Protein AF-A2I831-F1 (afdb_monomer)

Structure (mmCIF, N/CA/C/O backbone):
data_AF-A2I831-F1
#
_entry.id   AF-A2I831-F1
#
loop_
_atom_site.group_PDB
_atom_site.id
_atom_site.type_symbol
_atom_site.label_atom_id
_atom_site.label_alt_id
_atom_site.label_comp_id
_atom_site.label_asym_id
_atom_site.label_entity_id
_atom_site.label_seq_id
_atom_site.pdbx_PDB_ins_code
_atom_site.Cartn_x
_atom_site.Cartn_y
_atom_site.Cartn_z
_atom_site.occupancy
_atom_site.B_iso_or_equiv
_atom_site.auth_seq_id
_atom_site.auth_comp_id
_atom_site.auth_asym_id
_atom_site.auth_atom_id
_atom_site.pdbx_PDB_model_num
ATOM 1 N N . LYS A 1 1 ? 0.627 -16.750 14.358 1.00 55.34 1 LYS A N 1
ATOM 2 C CA . LYS A 1 1 ? 1.152 -15.425 13.941 1.00 55.34 1 LYS A CA 1
ATOM 3 C C . LYS A 1 1 ? 1.433 -15.505 12.449 1.00 55.34 1 LYS A C 1
ATOM 5 O O . LYS A 1 1 ? 2.174 -16.398 12.066 1.00 55.34 1 LYS A O 1
ATOM 10 N N . THR A 1 2 ? 0.824 -14.639 11.643 1.00 78.62 2 THR A N 1
ATOM 11 C CA . THR A 1 2 ? 1.030 -14.600 10.185 1.00 78.62 2 THR A CA 1
ATOM 12 C C . THR A 1 2 ? 1.972 -13.450 9.861 1.00 78.62 2 THR A C 1
ATOM 14 O O . THR A 1 2 ? 1.814 -12.362 10.416 1.00 78.62 2 THR A O 1
ATOM 17 N N . ASN A 1 3 ? 2.972 -13.701 9.020 1.00 86.19 3 ASN A N 1
ATOM 18 C CA . ASN A 1 3 ? 3.895 -12.663 8.571 1.00 86.19 3 ASN A CA 1
ATOM 19 C C . ASN A 1 3 ? 3.195 -11.733 7.566 1.00 86.19 3 ASN A C 1
ATOM 21 O O . ASN A 1 3 ? 2.323 -12.198 6.831 1.00 86.19 3 ASN A O 1
ATOM 25 N N . PRO A 1 4 ? 3.551 -10.438 7.519 1.00 91.19 4 PRO A N 1
ATOM 26 C CA . PRO A 1 4 ? 3.027 -9.539 6.503 1.00 91.19 4 PRO A CA 1
ATOM 27 C C . PRO A 1 4 ? 3.534 -9.923 5.109 1.00 91.19 4 PRO A C 1
ATOM 29 O O . PRO A 1 4 ? 4.665 -10.384 4.938 1.00 91.19 4 PRO A O 1
ATOM 32 N N . GLU A 1 5 ? 2.697 -9.676 4.111 1.00 94.12 5 GLU A N 1
ATOM 33 C CA . GLU A 1 5 ? 3.016 -9.812 2.696 1.00 94.12 5 GLU A CA 1
ATOM 34 C C . GLU A 1 5 ? 3.420 -8.459 2.114 1.00 94.12 5 GLU A C 1
ATOM 36 O O . GLU A 1 5 ? 2.850 -7.420 2.458 1.00 94.12 5 GLU A O 1
ATOM 41 N N . TYR A 1 6 ? 4.387 -8.488 1.198 1.00 94.75 6 TYR A N 1
ATOM 42 C CA . TYR A 1 6 ? 4.891 -7.308 0.505 1.00 94.75 6 TYR A CA 1
ATOM 43 C C . TYR A 1 6 ? 4.722 -7.493 -1.001 1.00 94.75 6 TYR A C 1
ATOM 45 O O . TYR A 1 6 ? 5.412 -8.313 -1.609 1.00 94.75 6 TYR A O 1
ATOM 53 N N . ILE A 1 7 ? 3.828 -6.714 -1.604 1.00 94.81 7 ILE A N 1
ATOM 54 C CA . ILE A 1 7 ? 3.608 -6.693 -3.051 1.00 94.81 7 ILE A CA 1
ATOM 55 C C . ILE A 1 7 ? 4.335 -5.491 -3.633 1.00 94.81 7 ILE A C 1
ATOM 57 O O . ILE A 1 7 ? 4.220 -4.383 -3.113 1.00 94.81 7 ILE A O 1
ATOM 61 N N . TYR A 1 8 ? 5.073 -5.698 -4.719 1.00 93.81 8 TYR A N 1
ATOM 62 C CA . TYR A 1 8 ? 5.854 -4.651 -5.369 1.00 93.81 8 TYR A CA 1
ATOM 63 C C . TYR A 1 8 ? 5.339 -4.399 -6.778 1.00 93.81 8 TYR A C 1
ATOM 65 O O . TYR A 1 8 ? 5.094 -5.347 -7.519 1.00 93.81 8 TYR A O 1
ATOM 73 N N . ALA A 1 9 ? 5.268 -3.128 -7.164 1.00 91.94 9 ALA A N 1
ATOM 74 C CA . ALA A 1 9 ? 5.002 -2.715 -8.536 1.00 91.94 9 ALA A CA 1
ATOM 75 C C . ALA A 1 9 ? 5.994 -1.618 -8.948 1.00 91.94 9 ALA A C 1
ATOM 77 O O . ALA A 1 9 ? 6.168 -0.646 -8.203 1.00 91.94 9 ALA A O 1
ATOM 78 N N . PRO A 1 10 ? 6.669 -1.743 -10.102 1.00 90.75 10 PRO A N 1
ATOM 79 C CA . PRO A 1 10 ? 7.457 -0.655 -10.667 1.00 90.75 10 PRO A CA 1
ATOM 80 C C . PRO A 1 10 ? 6.575 0.568 -10.934 1.00 90.75 10 PRO A C 1
ATOM 82 O O . PRO A 1 10 ? 5.482 0.435 -11.478 1.00 90.75 10 PRO A O 1
ATOM 85 N N . LEU A 1 11 ? 7.051 1.773 -10.611 1.00 87.62 11 LEU A N 1
ATOM 86 C CA . LEU A 1 11 ? 6.259 2.997 -10.821 1.00 87.62 11 LEU A CA 1
ATOM 87 C C . LEU A 1 11 ? 5.922 3.231 -12.297 1.00 87.62 11 LEU A C 1
ATOM 89 O O . LEU A 1 11 ? 4.857 3.752 -12.597 1.00 87.62 11 LEU A O 1
ATOM 93 N N . LYS A 1 12 ? 6.779 2.764 -13.210 1.00 84.44 12 LYS A N 1
ATOM 94 C CA . LYS A 1 12 ? 6.544 2.778 -14.662 1.00 84.44 12 LYS A CA 1
ATOM 95 C C . LYS A 1 12 ? 5.321 1.962 -15.116 1.00 84.44 12 LYS A C 1
ATOM 97 O O . LYS A 1 12 ? 4.822 2.195 -16.209 1.00 84.44 12 LYS A O 1
ATOM 102 N N . GLU A 1 13 ? 4.864 0.998 -14.315 1.00 83.88 13 GLU A N 1
ATOM 103 C CA . GLU A 1 13 ? 3.689 0.160 -14.610 1.00 83.88 13 GLU A CA 1
ATOM 104 C C . GLU A 1 13 ? 2.402 0.724 -13.991 1.00 83.88 13 GLU A C 1
ATOM 106 O O . GLU A 1 13 ? 1.306 0.248 -14.287 1.00 83.88 13 GLU A O 1
ATOM 111 N N . ILE A 1 14 ? 2.524 1.745 -13.139 1.00 83.12 14 ILE A N 1
ATOM 112 C CA . ILE A 1 14 ? 1.397 2.415 -12.498 1.00 83.12 14 ILE A CA 1
ATOM 113 C C . ILE A 1 14 ? 1.068 3.669 -13.316 1.00 83.12 14 ILE A C 1
ATOM 115 O O . ILE A 1 14 ? 1.961 4.476 -13.582 1.00 83.12 14 ILE A O 1
ATOM 119 N N . PRO A 1 15 ? -0.200 3.885 -13.707 1.00 79.75 15 PRO A N 1
ATOM 120 C CA . PRO A 1 15 ? -0.587 5.102 -14.406 1.00 79.75 15 PRO A CA 1
ATOM 121 C C . PRO A 1 15 ? -0.182 6.356 -13.609 1.00 79.75 15 PRO A C 1
ATOM 123 O O . PRO A 1 15 ? -0.429 6.409 -12.406 1.00 79.75 15 PRO A O 1
ATOM 126 N N . PRO A 1 16 ? 0.366 7.412 -14.236 1.00 74.69 16 PRO A N 1
ATOM 127 C CA . PRO A 1 16 ? 0.795 8.614 -13.512 1.00 74.69 16 PRO A CA 1
ATOM 128 C C . PRO A 1 16 ? -0.307 9.282 -12.674 1.00 74.69 16 PRO A C 1
ATOM 130 O O . PRO A 1 16 ? -0.016 9.893 -11.650 1.00 74.69 16 PRO A O 1
ATOM 133 N N . ALA A 1 17 ? -1.574 9.147 -13.085 1.00 76.44 17 ALA A N 1
ATOM 134 C CA . ALA A 1 17 ? -2.737 9.639 -12.342 1.00 76.44 17 ALA A CA 1
ATOM 135 C C . ALA A 1 17 ? -2.988 8.887 -11.021 1.00 76.44 17 ALA A C 1
ATOM 137 O O . ALA A 1 17 ? -3.585 9.441 -10.102 1.00 76.44 17 ALA A O 1
ATOM 138 N N . ASP A 1 18 ? -2.516 7.644 -10.937 1.00 76.25 18 ASP A N 1
ATOM 139 C CA . ASP A 1 18 ? -2.665 6.740 -9.798 1.00 76.25 18 ASP A CA 1
ATOM 140 C C . ASP A 1 18 ? -1.487 6.861 -8.805 1.00 76.25 18 ASP A C 1
ATOM 142 O O . ASP A 1 18 ? -1.519 6.292 -7.711 1.00 76.25 18 ASP A O 1
ATOM 146 N N . ILE A 1 19 ? -0.448 7.630 -9.158 1.00 73.94 19 ILE A N 1
ATOM 147 C CA . ILE A 1 19 ? 0.702 7.920 -8.295 1.00 73.94 19 ILE A CA 1
ATOM 148 C C . ILE A 1 19 ? 0.394 9.166 -7.440 1.00 73.94 19 ILE A C 1
ATOM 150 O O . ILE A 1 19 ? 0.007 10.207 -7.978 1.00 73.94 19 ILE A O 1
ATOM 154 N N . PRO A 1 20 ? 0.605 9.133 -6.107 1.00 69.81 20 PRO A N 1
ATOM 155 C CA . PRO A 1 20 ? 0.343 10.282 -5.241 1.00 69.81 20 PRO A CA 1
ATOM 156 C C . PRO A 1 20 ? 1.076 11.557 -5.697 1.00 69.81 20 PRO A C 1
ATOM 158 O O . PRO A 1 20 ? 2.304 11.576 -5.813 1.00 69.81 20 PRO A O 1
ATOM 161 N N . LYS A 1 21 ? 0.325 12.656 -5.881 1.00 61.22 21 LYS A N 1
ATOM 162 C CA . LYS A 1 21 ? 0.776 13.937 -6.482 1.00 61.22 21 LYS A CA 1
ATOM 163 C C . LYS A 1 21 ? 2.021 14.568 -5.837 1.00 61.22 21 LYS A C 1
ATOM 165 O O . LYS A 1 21 ? 2.730 15.322 -6.497 1.00 61.22 21 LYS A O 1
ATOM 170 N N . ASN A 1 22 ? 2.323 14.237 -4.580 1.00 54.56 22 ASN A N 1
ATOM 171 C CA . ASN A 1 22 ? 3.509 14.720 -3.858 1.00 54.56 22 ASN A CA 1
ATOM 172 C C . ASN A 1 22 ? 4.820 13.995 -4.224 1.00 54.56 22 ASN A C 1
ATOM 174 O O . ASN A 1 22 ? 5.854 14.272 -3.622 1.00 54.56 22 ASN A O 1
ATOM 178 N N . LYS A 1 23 ? 4.809 13.066 -5.191 1.00 57.38 23 LYS A N 1
ATOM 179 C CA . LYS A 1 23 ? 5.982 12.261 -5.579 1.00 57.38 23 LYS A CA 1
ATOM 180 C C . LYS A 1 23 ? 6.422 12.459 -7.034 1.00 57.38 23 LYS A C 1
ATOM 182 O O . LYS A 1 23 ? 6.973 11.539 -7.628 1.00 57.38 23 LYS A O 1
ATOM 187 N N . LYS A 1 24 ? 6.259 13.674 -7.580 1.00 51.44 24 LYS A N 1
ATOM 188 C CA . LYS A 1 24 ? 6.712 14.091 -8.932 1.00 51.44 24 LYS A CA 1
ATOM 189 C C . LYS A 1 24 ? 8.197 13.808 -9.259 1.00 51.44 24 LYS A C 1
ATOM 191 O O . LYS A 1 24 ? 8.604 14.017 -10.392 1.00 51.44 24 LYS A O 1
ATOM 196 N N . LEU A 1 25 ? 8.996 13.350 -8.295 1.00 51.62 25 LEU A N 1
ATOM 197 C CA . LEU A 1 25 ? 10.430 13.082 -8.432 1.00 51.62 25 LEU A CA 1
ATOM 198 C C . LEU A 1 25 ? 10.789 11.604 -8.669 1.00 51.62 25 LEU A C 1
ATOM 200 O O . LEU A 1 25 ? 11.964 11.304 -8.841 1.00 51.62 25 LEU A O 1
ATOM 204 N N . LEU A 1 26 ? 9.826 10.676 -8.669 1.00 57.94 26 LEU A N 1
ATOM 205 C CA . LEU A 1 26 ? 10.099 9.240 -8.816 1.00 57.94 26 LEU A CA 1
ATOM 206 C C . LEU A 1 26 ? 9.443 8.699 -10.095 1.00 57.94 26 LEU A C 1
ATOM 208 O O . LEU A 1 26 ? 8.453 7.978 -10.037 1.00 57.94 26 LEU A O 1
ATOM 212 N N . THR A 1 27 ? 9.966 9.087 -11.261 1.00 64.62 27 THR A N 1
ATOM 213 C CA . THR A 1 27 ? 9.644 8.427 -12.545 1.00 64.62 27 THR A CA 1
ATOM 214 C C . THR A 1 27 ? 10.268 7.035 -12.642 1.00 64.62 27 THR A C 1
ATOM 216 O O . THR A 1 27 ? 9.786 6.196 -13.399 1.00 64.62 27 THR A O 1
ATOM 219 N N . ASP A 1 28 ? 11.301 6.784 -11.838 1.00 77.69 28 ASP A N 1
ATOM 220 C CA . ASP A 1 28 ? 11.930 5.486 -11.646 1.00 77.69 28 ASP A CA 1
ATOM 221 C C . ASP A 1 28 ? 11.851 5.097 -10.161 1.00 77.69 28 ASP A C 1
ATOM 223 O O . ASP A 1 28 ? 12.089 5.917 -9.266 1.00 77.69 28 ASP A O 1
ATOM 227 N N . GLY A 1 29 ? 11.427 3.867 -9.881 1.00 88.31 29 GLY A N 1
ATOM 228 C CA . GLY A 1 29 ? 11.218 3.389 -8.517 1.00 88.31 29 GLY A CA 1
ATOM 229 C C . GLY A 1 29 ? 10.160 2.300 -8.381 1.00 88.31 29 GLY A C 1
ATOM 230 O O . GLY A 1 29 ? 9.684 1.720 -9.358 1.00 88.31 29 GLY A O 1
ATOM 231 N N . TYR A 1 30 ? 9.774 2.041 -7.132 1.00 92.50 30 TYR A N 1
ATOM 232 C CA . TYR A 1 30 ? 8.825 1.001 -6.750 1.00 92.50 30 TYR A CA 1
ATOM 233 C C . TYR A 1 30 ? 7.760 1.536 -5.793 1.00 92.50 30 TYR A C 1
ATOM 235 O O . TYR A 1 30 ? 8.048 2.316 -4.879 1.00 92.50 30 TYR A O 1
ATOM 243 N N . ALA A 1 31 ? 6.534 1.061 -5.982 1.00 93.00 31 ALA A N 1
ATOM 244 C CA . ALA A 1 31 ? 5.507 1.028 -4.958 1.00 93.00 31 ALA A CA 1
ATOM 245 C C . ALA A 1 31 ? 5.581 -0.319 -4.225 1.00 93.00 31 ALA A C 1
ATOM 247 O O . ALA A 1 31 ? 5.803 -1.358 -4.850 1.00 93.00 31 ALA A O 1
ATOM 248 N N . CYS A 1 32 ? 5.391 -0.298 -2.909 1.00 95.31 32 CYS A N 1
ATOM 249 C CA . CYS A 1 32 ? 5.289 -1.482 -2.070 1.00 95.31 32 CYS A CA 1
ATOM 250 C C . CYS A 1 32 ? 4.005 -1.410 -1.253 1.00 95.31 32 CYS A C 1
ATOM 252 O O . CYS A 1 32 ? 3.844 -0.512 -0.429 1.00 95.31 32 CYS A O 1
ATOM 254 N N . GLU A 1 33 ? 3.103 -2.348 -1.499 1.00 95.00 33 GLU A N 1
ATOM 255 C CA . GLU A 1 33 ? 1.877 -2.550 -0.740 1.00 95.00 33 GLU A CA 1
ATOM 256 C C . GLU A 1 33 ? 2.125 -3.599 0.348 1.00 95.00 33 GLU A C 1
ATOM 258 O O . GLU A 1 33 ? 2.632 -4.685 0.065 1.00 95.00 33 GLU A O 1
ATOM 263 N N . VAL A 1 34 ? 1.771 -3.265 1.590 1.00 95.25 34 VAL A N 1
ATOM 264 C CA . VAL A 1 34 ? 1.876 -4.163 2.746 1.00 95.25 34 VAL A CA 1
ATOM 265 C C . VAL A 1 34 ? 0.496 -4.687 3.090 1.00 95.25 34 VAL A C 1
ATOM 267 O O . VAL A 1 34 ? -0.449 -3.907 3.245 1.00 95.25 34 VAL A O 1
ATOM 270 N N . ARG A 1 35 ? 0.386 -6.006 3.243 1.00 94.00 35 ARG A N 1
ATOM 271 C CA . ARG A 1 35 ? -0.865 -6.675 3.611 1.00 94.00 35 ARG A CA 1
ATOM 272 C C . ARG A 1 35 ? -0.643 -7.661 4.747 1.00 94.00 35 ARG A C 1
ATOM 274 O O . ARG A 1 35 ? 0.454 -8.183 4.923 1.00 94.00 35 ARG A O 1
ATOM 281 N N . CYS A 1 36 ? -1.684 -7.924 5.523 1.00 92.12 36 CYS A N 1
ATOM 282 C CA . CYS A 1 36 ? -1.691 -8.982 6.528 1.00 92.12 36 CYS A CA 1
ATOM 283 C C . CYS A 1 36 ? -3.000 -9.756 6.400 1.00 92.12 36 CYS A C 1
ATOM 285 O O . CYS A 1 36 ? -4.062 -9.148 6.490 1.00 92.12 36 CYS A O 1
ATOM 287 N N . GLN A 1 37 ? -2.930 -11.071 6.164 1.00 89.19 37 GLN A N 1
ATOM 288 C CA . GLN A 1 37 ? -4.116 -11.910 5.910 1.00 89.19 37 GLN A CA 1
ATOM 289 C C . GLN A 1 37 ? -5.025 -11.312 4.819 1.00 89.19 37 GLN A C 1
ATOM 291 O O . GLN A 1 37 ? -6.222 -11.142 5.015 1.00 89.19 37 GLN A O 1
ATOM 296 N N . ASN A 1 38 ? -4.432 -10.897 3.697 1.00 88.38 38 ASN A N 1
ATOM 297 C CA . ASN A 1 38 ? -5.103 -10.215 2.580 1.00 88.38 38 ASN A CA 1
ATOM 298 C C . ASN A 1 38 ? -5.713 -8.837 2.872 1.00 88.38 38 ASN A C 1
ATOM 300 O O . ASN A 1 38 ? -6.094 -8.141 1.930 1.00 88.38 38 ASN A O 1
ATOM 304 N N . ILE A 1 39 ? -5.655 -8.358 4.113 1.00 92.00 39 ILE A N 1
ATOM 305 C CA . ILE A 1 39 ? -6.074 -7.009 4.485 1.00 92.00 39 ILE A CA 1
ATOM 306 C C . ILE A 1 39 ? -4.957 -6.024 4.135 1.00 92.00 39 ILE A C 1
ATOM 308 O O . ILE A 1 39 ? -3.826 -6.141 4.612 1.00 92.00 39 ILE A O 1
ATOM 312 N N . TYR A 1 40 ? -5.271 -5.043 3.297 1.00 94.06 40 TYR A N 1
ATOM 313 C CA . TYR A 1 40 ? -4.386 -3.938 2.959 1.00 94.06 40 TYR A CA 1
ATOM 314 C C . TYR A 1 40 ? -4.121 -3.034 4.169 1.00 94.06 40 TYR A C 1
ATOM 316 O O . TYR A 1 40 ? -5.049 -2.611 4.857 1.00 94.06 40 TYR A O 1
ATOM 324 N N . LEU A 1 41 ? -2.850 -2.690 4.394 1.00 93.94 41 LEU A N 1
ATOM 325 C CA . LEU A 1 41 ? -2.429 -1.753 5.436 1.00 93.94 41 LEU A CA 1
ATOM 326 C C . LEU A 1 41 ? -2.031 -0.406 4.829 1.00 93.94 41 LEU A C 1
ATOM 328 O O . LEU A 1 41 ? -2.656 0.616 5.105 1.00 93.94 41 LEU A O 1
ATOM 332 N N . THR A 1 42 ? -0.970 -0.391 4.022 1.00 94.69 42 THR A N 1
ATOM 333 C CA . THR A 1 42 ? -0.364 0.838 3.492 1.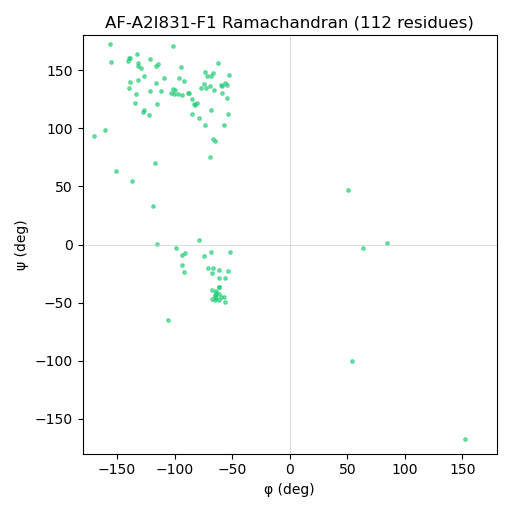00 94.69 42 THR A CA 1
ATOM 334 C C . THR A 1 42 ? 0.384 0.581 2.184 1.00 94.69 42 THR A C 1
ATOM 336 O O . THR A 1 42 ? 0.863 -0.526 1.934 1.00 94.69 42 THR A O 1
ATOM 339 N N . THR A 1 43 ? 0.562 1.640 1.386 1.00 94.00 43 THR A N 1
ATOM 340 C CA . THR A 1 43 ? 1.476 1.651 0.235 1.00 94.00 43 THR A CA 1
ATOM 341 C C . THR A 1 43 ? 2.609 2.650 0.455 1.00 94.00 43 THR A C 1
ATOM 343 O O . THR A 1 43 ? 2.389 3.855 0.606 1.00 94.00 43 THR A O 1
ATOM 346 N N . GLY A 1 44 ? 3.845 2.161 0.441 1.00 93.56 44 GLY A N 1
ATOM 347 C CA . GLY A 1 44 ? 5.062 2.966 0.392 1.00 93.56 44 GLY A CA 1
ATOM 348 C C . GLY A 1 44 ? 5.545 3.141 -1.044 1.00 93.56 44 GLY A C 1
ATOM 349 O O . GLY A 1 44 ? 5.304 2.298 -1.894 1.00 93.56 44 GLY A O 1
ATOM 350 N N . TYR A 1 45 ? 6.247 4.240 -1.328 1.00 91.50 45 TYR A N 1
ATOM 351 C CA . TYR A 1 45 ? 6.869 4.446 -2.642 1.00 91.50 45 TYR A CA 1
ATOM 352 C C . TYR A 1 45 ? 8.251 5.058 -2.449 1.00 91.50 45 TYR A C 1
ATOM 354 O O . TYR A 1 45 ? 8.353 6.016 -1.671 1.00 91.50 45 TYR A O 1
ATOM 362 N N . ALA A 1 46 ? 9.255 4.540 -3.157 1.00 91.69 46 ALA A N 1
ATOM 363 C CA . ALA A 1 46 ? 10.633 5.033 -3.157 1.00 91.69 46 ALA A CA 1
ATOM 364 C C . ALA A 1 46 ? 11.369 4.642 -4.454 1.00 91.69 46 ALA A C 1
ATOM 366 O O . ALA A 1 46 ? 10.867 3.830 -5.225 1.00 91.69 46 ALA A O 1
ATOM 367 N N . GLY A 1 47 ? 12.586 5.156 -4.660 1.00 90.44 47 GLY A N 1
ATOM 368 C CA . GLY A 1 47 ? 13.429 4.816 -5.819 1.00 90.44 47 GLY A CA 1
ATOM 369 C C . GLY A 1 47 ? 13.973 3.376 -5.836 1.00 90.44 47 GLY A C 1
ATOM 370 O O . GLY A 1 47 ? 14.569 2.955 -6.817 1.00 90.44 47 GLY A O 1
ATOM 371 N N . SER A 1 48 ? 13.773 2.592 -4.772 1.00 91.38 48 SER A N 1
ATOM 372 C CA . SER A 1 48 ? 14.230 1.198 -4.682 1.00 91.38 48 SER A CA 1
ATOM 373 C C . SER A 1 48 ? 13.193 0.308 -3.994 1.00 91.38 48 SER A C 1
ATOM 375 O O . SER A 1 48 ? 12.367 0.793 -3.216 1.00 91.38 48 SER A O 1
ATOM 377 N N . LYS A 1 49 ? 13.253 -1.013 -4.237 1.00 93.50 49 LYS A N 1
ATOM 378 C CA . LYS A 1 49 ? 12.374 -1.996 -3.572 1.00 93.50 49 LYS A CA 1
ATOM 379 C C . LYS A 1 49 ? 12.487 -1.905 -2.049 1.00 93.50 49 LYS A C 1
ATOM 381 O O . LYS A 1 49 ? 11.471 -1.743 -1.377 1.00 93.50 49 LYS A O 1
ATOM 386 N N . ASN A 1 50 ? 13.712 -1.906 -1.520 1.00 94.88 50 ASN A N 1
ATOM 387 C CA . ASN A 1 50 ? 13.954 -1.806 -0.078 1.00 94.88 50 ASN A CA 1
ATOM 388 C C . ASN A 1 50 ? 13.414 -0.491 0.491 1.00 94.88 50 ASN A C 1
ATOM 390 O O . ASN A 1 50 ? 12.627 -0.522 1.430 1.00 94.88 50 ASN A O 1
ATOM 394 N N . GLY A 1 51 ? 13.714 0.646 -0.145 1.00 94.12 51 GLY A N 1
ATOM 395 C CA . GLY A 1 51 ? 13.204 1.937 0.319 1.00 94.12 51 GLY A CA 1
ATOM 396 C C . GLY A 1 51 ? 11.674 2.009 0.295 1.00 94.12 51 GLY A C 1
ATOM 397 O O . GLY A 1 51 ? 11.063 2.579 1.197 1.00 94.12 51 GLY A O 1
ATOM 398 N N . SER A 1 52 ? 11.031 1.402 -0.710 1.00 94.31 52 SER A N 1
ATOM 399 C CA . SER A 1 52 ? 9.568 1.372 -0.799 1.00 94.31 52 SER A CA 1
ATOM 400 C C . SER A 1 52 ? 8.954 0.528 0.321 1.00 94.31 52 SER A C 1
ATOM 402 O O . SER A 1 52 ? 7.970 0.958 0.926 1.00 94.31 52 SER A O 1
ATOM 404 N N . ARG A 1 53 ? 9.582 -0.608 0.661 1.00 95.88 53 ARG A N 1
ATOM 405 C CA . ARG A 1 53 ? 9.190 -1.486 1.770 1.00 95.88 53 ARG A CA 1
ATOM 406 C C . ARG A 1 53 ? 9.347 -0.803 3.121 1.00 95.88 53 ARG A C 1
ATOM 408 O O . ARG A 1 53 ? 8.427 -0.854 3.936 1.00 95.88 53 ARG A O 1
ATOM 415 N N . ASP A 1 54 ? 10.488 -0.163 3.353 1.00 95.75 54 ASP A N 1
ATOM 416 C CA . ASP A 1 54 ? 10.779 0.514 4.616 1.00 95.75 54 ASP A CA 1
ATOM 417 C C . ASP A 1 54 ? 9.761 1.638 4.841 1.00 95.75 54 ASP A C 1
ATOM 419 O O . ASP A 1 54 ? 9.160 1.739 5.910 1.00 95.75 54 ASP A O 1
ATOM 423 N N . ARG A 1 55 ? 9.447 2.398 3.781 1.00 94.69 55 ARG A N 1
ATOM 424 C CA . ARG A 1 55 ? 8.422 3.445 3.824 1.00 94.69 55 ARG A CA 1
ATOM 425 C C . ARG A 1 55 ? 7.023 2.891 4.079 1.00 94.69 55 ARG A C 1
ATOM 427 O O . ARG A 1 55 ? 6.266 3.486 4.841 1.00 94.69 55 ARG A O 1
ATOM 434 N N . ALA A 1 56 ? 6.662 1.778 3.443 1.00 95.38 56 ALA A N 1
ATOM 435 C CA . ALA A 1 56 ? 5.361 1.150 3.644 1.00 95.38 56 ALA A CA 1
ATOM 436 C C . ALA A 1 56 ? 5.214 0.633 5.084 1.00 95.38 56 ALA A C 1
ATOM 438 O O . ALA A 1 56 ? 4.205 0.892 5.741 1.00 95.38 56 ALA A O 1
ATOM 439 N N . THR A 1 57 ? 6.263 -0.008 5.603 1.00 95.56 57 THR A N 1
ATOM 440 C CA . THR A 1 57 ? 6.320 -0.546 6.967 1.00 95.56 57 THR A CA 1
ATOM 441 C C . THR A 1 57 ? 6.259 0.568 8.009 1.00 95.56 57 THR A C 1
ATOM 443 O O . THR A 1 57 ? 5.484 0.474 8.955 1.00 95.56 57 THR A O 1
ATOM 446 N N . GLU A 1 58 ? 7.002 1.661 7.821 1.00 96.19 58 GLU A N 1
ATOM 447 C CA . GLU A 1 58 ? 6.942 2.835 8.699 1.00 96.19 58 GLU A CA 1
ATOM 448 C C . GLU A 1 58 ? 5.516 3.405 8.780 1.00 96.19 58 GLU A C 1
ATOM 450 O O . GLU A 1 58 ? 5.014 3.689 9.870 1.00 96.19 58 GLU A O 1
ATOM 455 N N . LEU A 1 59 ? 4.838 3.543 7.634 1.00 94.44 59 LEU A N 1
ATOM 456 C CA . LEU A 1 59 ? 3.445 3.989 7.586 1.00 94.44 59 LEU A CA 1
ATOM 457 C C . LEU A 1 59 ? 2.507 2.990 8.277 1.00 94.44 59 LEU A C 1
ATOM 459 O O . LEU A 1 59 ? 1.603 3.417 8.993 1.00 94.44 59 LEU A O 1
ATOM 463 N N . ALA A 1 60 ? 2.728 1.685 8.096 1.00 94.88 60 ALA A N 1
ATOM 464 C CA . ALA A 1 60 ? 1.923 0.643 8.727 1.00 94.88 60 ALA A CA 1
ATOM 465 C C . ALA A 1 60 ? 2.062 0.687 10.254 1.00 94.88 60 ALA A C 1
ATOM 467 O O . ALA A 1 60 ? 1.057 0.703 10.955 1.00 94.88 60 ALA A O 1
ATOM 468 N N . VAL A 1 61 ? 3.283 0.802 10.785 1.00 94.75 61 VAL A N 1
ATOM 469 C CA . VAL A 1 61 ? 3.517 0.934 12.233 1.00 94.75 61 VAL A CA 1
ATOM 470 C C . VAL A 1 61 ? 2.812 2.174 12.788 1.00 94.75 61 VAL A C 1
ATOM 472 O O . VAL A 1 61 ? 2.111 2.077 13.793 1.00 94.75 61 VAL A O 1
ATOM 475 N N . LYS A 1 62 ? 2.917 3.323 12.107 1.00 94.50 62 LYS A N 1
ATOM 476 C CA . LYS A 1 62 ? 2.209 4.553 12.506 1.00 94.50 62 LYS A CA 1
ATOM 477 C C . LYS A 1 62 ? 0.688 4.397 12.483 1.00 94.50 62 LYS A C 1
ATOM 479 O O . LYS A 1 62 ? 0.015 4.983 13.325 1.00 94.50 62 LYS A O 1
ATOM 484 N N . LEU A 1 63 ? 0.141 3.649 11.524 1.00 92.38 63 LEU A N 1
ATOM 485 C CA . LEU A 1 63 ? -1.292 3.355 11.444 1.00 92.38 63 LEU A CA 1
ATOM 486 C C . LEU A 1 63 ? -1.734 2.460 12.609 1.00 92.38 63 LEU A C 1
ATOM 488 O O . LEU A 1 63 ? -2.709 2.781 13.282 1.00 92.38 63 LEU A O 1
ATOM 492 N N . LEU A 1 64 ? -0.984 1.390 12.885 1.00 92.00 64 LEU A N 1
ATOM 493 C CA . LEU A 1 64 ? -1.270 0.418 13.947 1.00 92.00 64 LEU A CA 1
ATOM 494 C C . LEU A 1 64 ? -1.157 1.005 15.365 1.00 92.00 64 LEU A C 1
ATOM 496 O O . LEU A 1 64 ? -1.732 0.459 16.300 1.00 92.00 64 LEU A O 1
ATOM 500 N N . GLN A 1 65 ? -0.445 2.121 15.539 1.00 94.38 65 GLN A N 1
ATOM 501 C CA . GLN A 1 65 ? -0.396 2.866 16.803 1.00 94.38 65 GLN A CA 1
ATOM 502 C C . GLN A 1 65 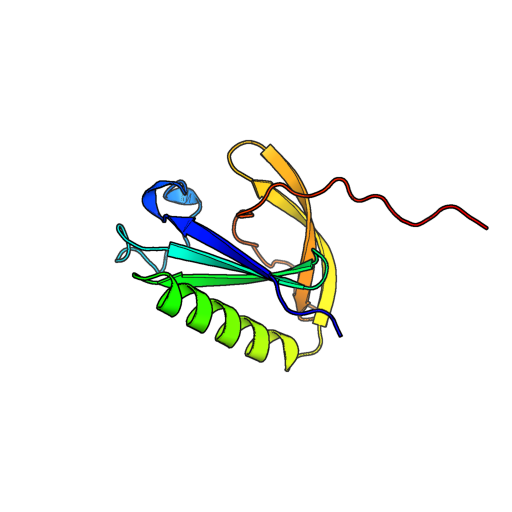? -1.679 3.664 17.094 1.00 94.38 65 GLN A C 1
ATOM 504 O O . GLN A 1 65 ? -1.835 4.199 18.192 1.00 94.38 65 GLN A O 1
ATOM 509 N N . LYS A 1 66 ? -2.597 3.777 16.128 1.00 92.75 66 LYS A N 1
ATOM 510 C CA . LYS A 1 66 ? -3.866 4.497 16.279 1.00 92.75 66 LYS A CA 1
ATOM 511 C C . LYS A 1 66 ? -5.027 3.535 16.524 1.00 92.75 66 LYS A C 1
ATOM 513 O O . LYS A 1 66 ? -4.913 2.324 16.371 1.00 92.75 66 LYS A O 1
ATOM 518 N N . ARG A 1 67 ? -6.194 4.090 16.861 1.00 93.31 67 ARG A N 1
ATOM 519 C CA . ARG A 1 67 ? -7.463 3.350 16.817 1.00 93.31 67 ARG A CA 1
ATOM 520 C C . ARG A 1 67 ? -7.814 3.063 15.357 1.00 93.31 67 ARG A C 1
ATOM 522 O O . ARG A 1 67 ? -8.038 4.001 14.593 1.00 93.31 67 ARG A O 1
ATOM 529 N N . ILE A 1 68 ? -7.845 1.787 14.992 1.00 94.25 68 ILE A N 1
ATOM 530 C CA . ILE A 1 68 ? -8.074 1.318 13.623 1.00 94.25 68 ILE A CA 1
ATOM 531 C C . ILE A 1 68 ? -9.296 0.411 13.533 1.00 94.25 68 ILE A C 1
ATOM 533 O O . ILE A 1 68 ? -9.716 -0.187 14.520 1.00 94.25 68 ILE A O 1
ATOM 537 N N . GLU A 1 69 ? -9.825 0.292 12.328 1.00 93.62 69 GLU A N 1
ATOM 538 C CA . GLU A 1 69 ? -10.873 -0.646 11.946 1.00 93.62 69 GLU A CA 1
ATOM 539 C C . GLU A 1 69 ? -10.567 -1.233 10.566 1.00 93.62 69 GLU A C 1
ATOM 541 O O . GLU A 1 69 ? -9.782 -0.668 9.797 1.00 93.62 69 GLU A O 1
ATOM 546 N N . VAL A 1 70 ? -11.189 -2.372 10.265 1.00 92.38 70 VAL A N 1
ATOM 547 C CA . VAL A 1 70 ? -11.147 -2.995 8.941 1.00 92.38 70 VAL A CA 1
ATOM 548 C C . VAL A 1 70 ? -12.448 -2.669 8.225 1.00 92.38 70 VAL A C 1
ATOM 550 O O . VAL A 1 70 ? -13.525 -2.865 8.786 1.00 92.38 70 VAL A O 1
ATOM 553 N N . ARG A 1 71 ? -12.354 -2.178 6.990 1.00 91.56 71 ARG A N 1
ATOM 554 C CA . ARG A 1 71 ? -13.512 -1.863 6.149 1.00 91.56 71 ARG A CA 1
ATOM 555 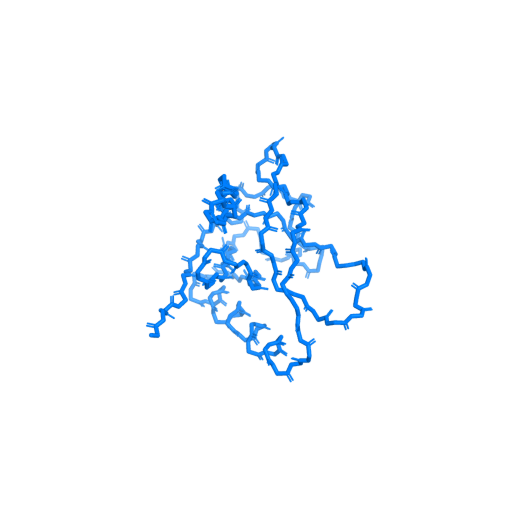C C . ARG A 1 71 ? -13.368 -2.505 4.779 1.00 91.56 71 ARG A C 1
ATOM 557 O O . ARG A 1 71 ? -12.255 -2.678 4.286 1.00 91.56 71 ARG A O 1
ATOM 564 N N . VAL A 1 72 ? -14.503 -2.802 4.158 1.00 90.75 72 VAL A N 1
ATOM 565 C CA . VAL A 1 72 ? -14.569 -3.110 2.729 1.00 90.75 72 VAL A CA 1
ATOM 566 C C . VAL A 1 72 ? -14.679 -1.789 1.977 1.00 90.75 72 VAL A C 1
ATOM 568 O O . VAL A 1 72 ? -15.559 -0.976 2.261 1.00 90.75 72 VAL A O 1
ATOM 571 N N . VAL A 1 73 ? -13.771 -1.552 1.036 1.00 89.06 73 VAL A N 1
ATOM 572 C CA . VAL A 1 73 ? -13.778 -0.361 0.178 1.00 89.06 73 VAL A CA 1
ATOM 573 C C . VAL A 1 73 ? -13.600 -0.764 -1.277 1.00 89.06 73 VAL A C 1
ATOM 575 O O . VAL A 1 73 ? -13.027 -1.807 -1.578 1.00 89.06 73 VAL A O 1
ATOM 578 N N . ARG A 1 74 ? -14.048 0.077 -2.211 1.00 89.19 74 ARG A N 1
ATOM 579 C CA . ARG A 1 74 ? -13.790 -0.148 -3.638 1.00 89.19 74 ARG A CA 1
ATOM 580 C C . ARG A 1 74 ? -12.427 0.431 -4.002 1.00 89.19 74 ARG A C 1
ATOM 582 O O . ARG A 1 74 ? -12.259 1.650 -3.990 1.00 89.19 74 ARG A O 1
ATOM 589 N N . ARG A 1 75 ? -11.460 -0.425 -4.342 1.00 89.25 75 ARG A N 1
ATOM 590 C CA . ARG A 1 75 ? -10.135 -0.014 -4.836 1.00 89.25 75 ARG A CA 1
ATOM 591 C C . ARG A 1 75 ? -9.993 -0.336 -6.314 1.00 89.25 75 ARG A C 1
ATOM 593 O O . ARG A 1 75 ? -10.488 -1.345 -6.812 1.00 89.25 75 ARG A O 1
ATOM 600 N N . LYS A 1 76 ? -9.303 0.554 -7.021 1.00 87.81 76 LYS A N 1
ATOM 601 C CA . LYS A 1 76 ? -8.940 0.369 -8.424 1.00 87.81 76 LYS A CA 1
ATOM 602 C C . LYS A 1 76 ? -7.757 -0.592 -8.517 1.00 87.81 76 LYS A C 1
ATOM 604 O O . LYS A 1 76 ? -6.778 -0.407 -7.804 1.00 87.81 76 LYS A O 1
ATOM 609 N N . PHE A 1 77 ? -7.810 -1.555 -9.424 1.00 86.62 77 PHE A N 1
ATOM 610 C CA . PHE A 1 77 ? -6.678 -2.374 -9.847 1.00 86.62 77 PHE A CA 1
ATOM 611 C C . PHE A 1 77 ? -6.604 -2.313 -11.372 1.00 86.62 77 PHE A C 1
ATOM 613 O O . PHE A 1 77 ? -7.510 -2.773 -12.065 1.00 86.62 77 PHE A O 1
ATOM 620 N N . LYS A 1 78 ? -5.541 -1.712 -11.918 1.00 82.44 78 LYS A N 1
ATOM 621 C CA . LYS A 1 78 ? -5.403 -1.449 -13.362 1.00 82.44 78 LYS A CA 1
ATOM 622 C C . LYS A 1 78 ? -6.606 -0.671 -13.929 1.00 82.44 78 LYS A C 1
ATOM 624 O O . LYS A 1 78 ? -6.682 0.539 -13.748 1.00 82.44 78 LYS A O 1
ATOM 629 N N . HIS A 1 79 ? -7.546 -1.348 -14.589 1.00 82.19 79 HIS A N 1
ATOM 630 C CA . HIS A 1 79 ? -8.734 -0.749 -15.214 1.00 82.19 79 HIS A CA 1
ATOM 631 C C . HIS A 1 79 ? -10.052 -1.190 -14.572 1.00 82.19 79 HIS A C 1
ATOM 633 O O . HIS A 1 79 ? -11.117 -0.766 -15.013 1.00 82.19 79 HIS A O 1
ATOM 639 N N . THR A 1 80 ? -9.996 -2.031 -13.541 1.00 84.44 80 THR A N 1
ATOM 640 C CA . THR A 1 80 ? -11.177 -2.559 -12.862 1.00 84.44 80 THR A CA 1
ATOM 641 C C . THR A 1 80 ? -11.242 -2.047 -11.430 1.00 84.44 80 THR A C 1
ATOM 643 O O . THR A 1 80 ? -10.237 -1.656 -10.835 1.00 84.44 80 THR A O 1
ATOM 646 N N . PHE A 1 81 ? -12.450 -2.016 -10.876 1.00 86.25 81 PHE A N 1
ATOM 647 C CA . PHE A 1 81 ? -12.682 -1.733 -9.465 1.00 86.25 81 PHE A CA 1
ATOM 648 C C . PHE A 1 81 ? -13.202 -3.001 -8.809 1.00 86.25 81 PHE A C 1
ATOM 650 O O . PHE A 1 81 ? -14.138 -3.607 -9.328 1.00 86.25 81 PHE A O 1
ATOM 657 N N . GLY A 1 82 ? -12.624 -3.369 -7.673 1.00 87.06 82 GLY A N 1
ATOM 658 C CA . GLY A 1 82 ? -13.093 -4.485 -6.860 1.00 87.06 82 GLY A CA 1
ATOM 659 C C . GLY A 1 82 ? -13.187 -4.097 -5.394 1.00 87.06 82 GLY A C 1
ATOM 660 O O . GLY A 1 82 ? -12.667 -3.056 -4.977 1.00 87.06 82 GLY A O 1
ATOM 661 N N . GLU A 1 83 ? -13.903 -4.916 -4.635 1.00 90.12 83 GLU A N 1
ATOM 662 C CA . GLU A 1 83 ? -13.967 -4.793 -3.184 1.00 90.12 83 GLU A CA 1
ATOM 663 C C . GLU A 1 83 ? -12.648 -5.247 -2.571 1.00 90.12 83 GLU A C 1
ATOM 665 O O . GLU A 1 83 ? -12.083 -6.259 -2.968 1.00 90.12 83 GLU A O 1
ATOM 670 N N . ASP A 1 84 ? -12.140 -4.475 -1.620 1.00 90.12 84 ASP A N 1
ATOM 671 C CA . ASP A 1 84 ? -10.883 -4.764 -0.956 1.00 90.12 84 ASP A CA 1
ATOM 672 C C . ASP A 1 84 ? -10.994 -4.490 0.544 1.00 90.12 84 ASP A C 1
ATOM 674 O O . ASP A 1 84 ? -11.601 -3.501 0.966 1.00 90.12 84 ASP A O 1
ATOM 678 N N . LEU A 1 85 ? -10.393 -5.364 1.350 1.00 92.38 85 LEU A N 1
ATOM 679 C CA . LEU A 1 85 ? -10.318 -5.193 2.797 1.00 92.38 85 LEU A CA 1
ATOM 680 C C . LEU A 1 85 ? -9.146 -4.282 3.131 1.00 92.38 85 LEU A C 1
ATOM 682 O O . LEU A 1 85 ? -7.995 -4.604 2.834 1.00 92.38 85 LEU A O 1
ATOM 686 N N . VAL A 1 86 ? -9.426 -3.163 3.791 1.00 91.88 86 VAL A N 1
ATOM 687 C CA . VAL A 1 86 ? -8.422 -2.161 4.161 1.00 91.88 86 VAL A CA 1
ATOM 688 C C . VAL A 1 86 ? -8.469 -1.864 5.650 1.00 91.88 86 VAL A C 1
ATOM 690 O O . VAL A 1 86 ? -9.539 -1.821 6.255 1.00 91.88 86 VAL A O 1
ATOM 693 N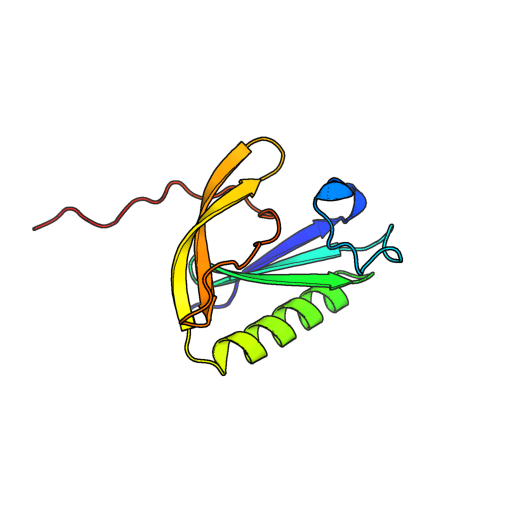 N . VAL A 1 87 ? -7.304 -1.597 6.233 1.00 93.06 87 VAL A N 1
ATOM 694 C CA . VAL A 1 87 ? -7.195 -0.995 7.560 1.00 93.06 87 VAL A CA 1
ATOM 695 C C . VAL A 1 87 ? -7.222 0.522 7.427 1.00 93.06 87 VAL A C 1
ATOM 697 O O . VAL A 1 87 ? -6.446 1.108 6.672 1.00 93.06 87 VAL A O 1
ATOM 700 N N . CYS A 1 88 ? -8.072 1.178 8.209 1.00 91.00 88 CYS A N 1
ATOM 701 C CA . CYS A 1 88 ? -8.083 2.632 8.323 1.00 91.00 88 CYS A CA 1
ATOM 702 C C . CYS A 1 88 ? -8.284 3.090 9.764 1.00 91.00 88 CYS A C 1
ATOM 704 O O . CYS A 1 88 ? -8.747 2.342 10.621 1.00 91.00 88 CYS A O 1
ATOM 706 N N . GLN A 1 89 ? -7.917 4.340 10.039 1.00 90.81 89 GLN A N 1
ATOM 707 C CA . GLN A 1 89 ? -8.142 4.949 11.344 1.00 90.81 89 GLN A CA 1
ATOM 708 C C . GLN A 1 89 ? -9.644 5.186 11.571 1.00 90.81 89 GLN A C 1
ATOM 710 O O . GLN A 1 89 ? -10.331 5.704 10.686 1.00 90.81 89 GLN A O 1
ATOM 715 N N . ILE A 1 90 ? -1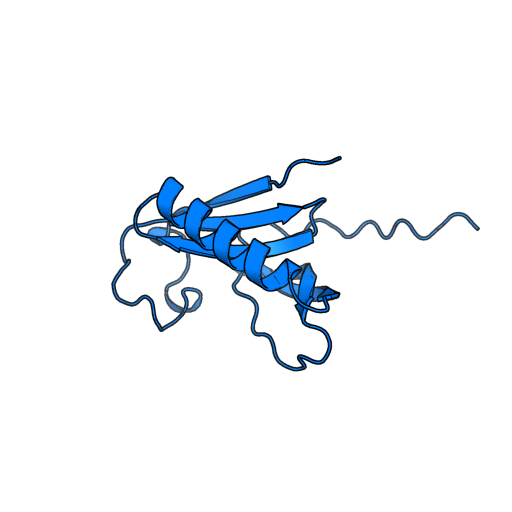0.124 4.868 12.776 1.00 89.06 90 ILE A N 1
ATOM 716 C CA . ILE A 1 90 ? -11.521 5.088 13.163 1.00 89.06 90 ILE A CA 1
ATOM 717 C C . ILE A 1 90 ? -11.877 6.573 13.054 1.00 89.06 90 ILE A C 1
ATOM 719 O O . ILE A 1 90 ? -11.108 7.441 13.472 1.00 89.06 90 ILE A O 1
ATOM 723 N N . GLY A 1 91 ? -13.053 6.857 12.492 1.00 82.12 91 GLY A N 1
ATOM 724 C CA . GLY A 1 91 ? -13.584 8.217 12.349 1.00 82.12 91 GLY A CA 1
ATOM 725 C C . GLY A 1 91 ? -13.099 8.972 11.109 1.00 82.12 91 GLY A C 1
ATOM 726 O O . GLY A 1 91 ? -13.505 10.111 10.898 1.00 82.12 91 GLY A O 1
ATOM 727 N N . MET A 1 92 ? -12.277 8.355 10.253 1.00 77.69 92 MET A N 1
ATOM 728 C CA . MET A 1 92 ? -11.969 8.919 8.937 1.00 77.69 92 MET A CA 1
ATOM 729 C C . MET A 1 92 ? -13.077 8.575 7.931 1.00 77.69 92 MET A C 1
ATOM 731 O O . MET A 1 92 ? -13.354 7.401 7.671 1.00 77.69 92 MET A O 1
ATOM 735 N N . SER A 1 93 ? -13.713 9.602 7.363 1.00 64.25 93 SER A N 1
ATOM 736 C CA . SER A 1 93 ? -14.811 9.468 6.394 1.00 64.25 93 SER A CA 1
ATOM 737 C C . SER A 1 93 ? -14.350 9.441 4.932 1.00 64.25 93 SER A C 1
ATOM 739 O O . SER A 1 93 ? -15.055 8.891 4.094 1.00 64.25 93 SER A O 1
ATOM 741 N N . SER A 1 94 ? -13.172 9.991 4.614 1.00 63.69 94 SER A N 1
ATOM 742 C CA . SER A 1 94 ? -12.729 10.218 3.229 1.00 63.69 94 SE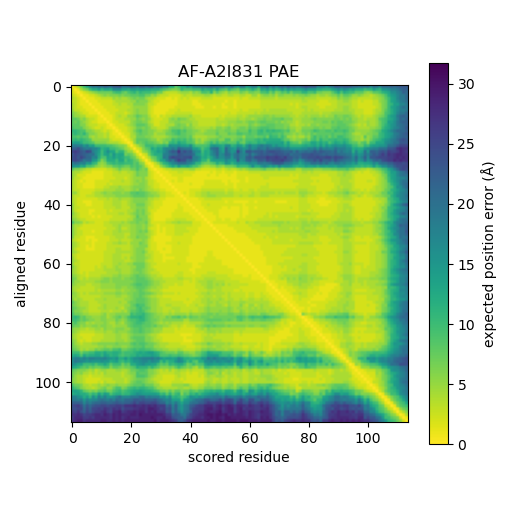R A CA 1
ATOM 743 C C . SER A 1 94 ? -11.263 9.834 2.990 1.00 63.69 94 SER A C 1
ATOM 745 O O . SER A 1 94 ? -10.454 10.656 2.556 1.00 63.69 94 SER A O 1
ATOM 747 N N . TYR A 1 95 ? -10.877 8.598 3.315 1.00 68.31 95 TYR A N 1
ATOM 748 C CA . TYR A 1 95 ? -9.545 8.126 2.936 1.00 68.31 95 TYR A CA 1
ATOM 749 C C . TYR A 1 95 ? -9.552 7.716 1.458 1.00 68.31 95 TYR A C 1
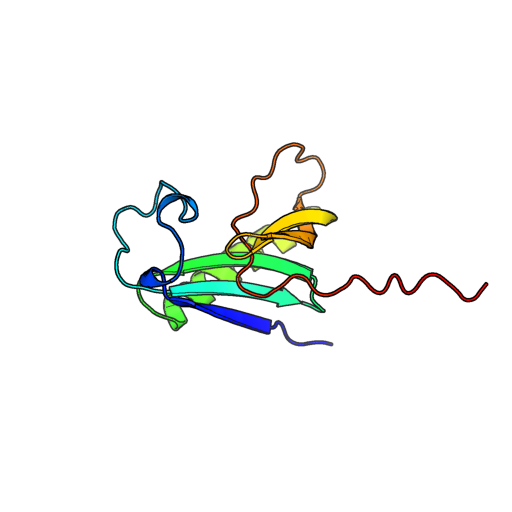ATOM 751 O O . TYR A 1 95 ? -10.151 6.705 1.093 1.00 68.31 95 TYR A O 1
ATOM 759 N N . GLU A 1 96 ? -8.895 8.500 0.603 1.00 77.12 96 GLU A N 1
ATOM 760 C CA . GLU A 1 96 ? -8.594 8.067 -0.762 1.00 77.12 96 GLU A CA 1
ATOM 761 C C . GLU A 1 96 ? -7.466 7.035 -0.703 1.00 77.12 96 GLU A C 1
ATOM 763 O O . GLU A 1 96 ? -6.295 7.356 -0.484 1.00 77.12 96 GLU A O 1
ATOM 768 N N . PHE A 1 97 ? -7.833 5.764 -0.846 1.00 84.31 97 PHE A N 1
ATOM 769 C CA . PHE A 1 97 ? -6.860 4.685 -0.910 1.00 84.31 97 PHE A CA 1
ATOM 770 C C . PHE A 1 97 ? -6.158 4.696 -2.269 1.00 84.31 97 PHE A C 1
ATOM 772 O O . PHE A 1 97 ? -6.823 4.849 -3.298 1.00 84.31 97 PHE A O 1
ATOM 779 N N . PRO A 1 98 ? -4.831 4.481 -2.308 1.00 87.06 98 PRO A N 1
ATOM 780 C CA . PRO A 1 98 ? -4.149 4.293 -3.575 1.00 87.06 98 PRO A CA 1
ATOM 781 C C . PRO A 1 98 ? -4.684 3.032 -4.275 1.00 87.06 98 PRO A C 1
ATOM 783 O O . PRO A 1 98 ? -5.170 2.110 -3.598 1.00 87.06 98 PRO A O 1
ATOM 786 N N . PRO A 1 99 ? -4.555 2.941 -5.607 1.00 87.88 99 PRO A N 1
ATOM 787 C CA . PRO A 1 99 ? -4.879 1.725 -6.342 1.00 87.88 99 PRO A CA 1
ATOM 788 C C . PRO A 1 99 ? -4.161 0.500 -5.774 1.00 87.88 99 PRO A C 1
ATOM 790 O O . PRO A 1 99 ? -3.052 0.598 -5.242 1.00 87.88 99 PRO A O 1
ATOM 793 N N . ALA A 1 100 ? -4.831 -0.645 -5.832 1.00 90.69 100 ALA A N 1
ATOM 794 C CA . ALA A 1 100 ? -4.286 -1.913 -5.384 1.00 90.69 100 ALA A CA 1
ATOM 795 C C . ALA A 1 100 ? -3.147 -2.358 -6.305 1.00 90.69 100 ALA A C 1
ATOM 797 O O . ALA A 1 100 ? -3.189 -2.130 -7.516 1.00 90.69 100 ALA A O 1
ATOM 798 N N . LEU A 1 101 ? -2.130 -2.999 -5.724 1.00 89.94 101 LEU A N 1
ATOM 799 C CA . LEU A 1 101 ? -1.030 -3.596 -6.492 1.00 89.94 101 LEU A CA 1
ATOM 800 C C . LEU A 1 101 ? -1.255 -5.078 -6.807 1.00 89.94 101 LEU A C 1
ATOM 802 O O . LEU A 1 101 ? -0.617 -5.610 -7.713 1.00 89.94 101 LEU A O 1
ATOM 806 N N . LYS A 1 102 ? -2.173 -5.736 -6.095 1.00 85.69 102 LYS A N 1
ATOM 807 C CA . LYS A 1 102 ? -2.664 -7.079 -6.416 1.00 85.69 102 LYS A CA 1
ATOM 808 C C . LYS A 1 102 ? -4.159 -7.028 -6.749 1.00 85.69 102 LYS A C 1
ATOM 810 O O . LYS A 1 102 ? -4.834 -6.110 -6.274 1.00 85.69 102 LYS A O 1
ATOM 815 N N . PRO A 1 103 ? -4.677 -7.969 -7.559 1.00 79.94 103 PRO A N 1
ATOM 816 C CA . PRO A 1 103 ? -6.113 -8.067 -7.766 1.00 79.94 103 PRO A CA 1
ATOM 817 C C . PRO A 1 103 ? -6.815 -8.236 -6.409 1.00 79.94 103 PRO A C 1
ATOM 819 O O . PRO A 1 103 ? -6.290 -8.948 -5.546 1.00 79.94 103 PRO A O 1
ATOM 822 N N . PRO A 1 104 ? -7.962 -7.571 -6.199 1.00 69.62 104 PRO A N 1
ATOM 823 C CA . PRO A 1 104 ? -8.814 -7.888 -5.067 1.00 69.62 104 PRO A CA 1
ATOM 824 C C . PRO A 1 104 ? -9.209 -9.361 -5.172 1.00 69.62 104 PRO A C 1
ATOM 826 O O . PRO A 1 104 ? -9.579 -9.833 -6.247 1.00 69.62 104 PRO A O 1
ATOM 829 N N . GLU A 1 105 ? -9.040 -10.099 -4.081 1.00 69.56 105 GLU A N 1
ATOM 830 C CA . GLU A 1 105 ? -9.509 -11.479 -4.021 1.00 69.56 105 GLU A CA 1
ATOM 831 C C . GLU A 1 105 ? -11.032 -11.463 -3.939 1.00 69.56 105 GLU A C 1
ATOM 833 O O . GLU A 1 105 ? -11.600 -10.564 -3.312 1.00 69.56 105 GLU A O 1
ATOM 838 N N . ASP A 1 106 ? -11.690 -12.444 -4.564 1.00 59.97 106 ASP A N 1
ATOM 839 C CA . ASP A 1 106 ? -13.102 -12.691 -4.300 1.00 59.97 106 ASP A CA 1
ATOM 840 C C . ASP A 1 106 ? -13.243 -12.851 -2.789 1.00 59.97 106 ASP A C 1
ATOM 842 O O . ASP A 1 106 ? -12.693 -13.784 -2.198 1.00 59.97 106 ASP A O 1
ATOM 846 N N . LEU A 1 107 ? -13.917 -11.892 -2.151 1.00 56.00 107 LEU A N 1
ATOM 847 C CA . LEU A 1 107 ? -14.235 -11.969 -0.738 1.00 56.00 107 LEU A CA 1
ATOM 848 C C . LEU A 1 107 ? -15.184 -13.151 -0.578 1.00 56.00 107 LEU A C 1
ATOM 850 O O . LEU A 1 107 ? -16.403 -13.009 -0.652 1.00 56.00 107 LEU A O 1
ATOM 854 N N . VAL A 1 108 ? -14.620 -14.340 -0.370 1.00 47.38 108 VAL A N 1
ATOM 855 C CA . VAL A 1 108 ? -15.360 -15.471 0.163 1.00 47.38 108 VAL A CA 1
ATOM 856 C C . VAL A 1 108 ? -15.703 -15.048 1.578 1.00 47.38 108 VAL A C 1
ATOM 858 O O . VAL A 1 108 ? -14.912 -15.192 2.509 1.00 47.38 108 VAL A O 1
ATOM 861 N N . VAL A 1 109 ? -16.864 -14.415 1.721 1.00 44.00 109 VAL A N 1
ATOM 862 C CA . VAL A 1 109 ? -17.465 -14.150 3.016 1.00 44.00 109 VAL A CA 1
ATOM 863 C C . VAL A 1 109 ? -17.605 -15.522 3.659 1.00 44.00 109 VAL A C 1
ATOM 865 O O . VAL A 1 109 ? -18.471 -16.306 3.273 1.00 44.00 109 VAL A O 1
ATOM 868 N N . LEU A 1 110 ? -16.713 -15.846 4.598 1.00 42.97 110 LEU A N 1
ATOM 869 C CA . LEU A 1 110 ? -16.864 -16.994 5.482 1.00 42.97 110 LEU A CA 1
ATOM 870 C C . LEU A 1 110 ? -18.029 -16.664 6.422 1.00 42.97 110 LEU A C 1
ATOM 872 O O . LEU A 1 110 ? -17.864 -16.221 7.552 1.00 42.97 110 LEU A O 1
ATOM 876 N N . GLY A 1 111 ? -19.224 -16.755 5.862 1.00 46.81 111 GLY A N 1
ATOM 877 C CA . GLY A 1 111 ? -20.490 -16.381 6.455 1.00 46.81 111 GLY A CA 1
ATOM 878 C C . GLY A 1 111 ? -21.562 -17.256 5.842 1.00 46.81 111 GLY A C 1
ATOM 879 O O . GLY A 1 111 ? -22.431 -16.771 5.126 1.00 46.81 111 GLY A O 1
ATOM 880 N N . LYS A 1 112 ? -21.442 -18.560 6.081 1.00 42.84 112 LYS A N 1
ATOM 881 C CA . LYS A 1 112 ? -22.535 -19.529 6.066 1.00 42.84 112 LYS A CA 1
ATOM 882 C C . LYS A 1 112 ? -21.988 -20.826 6.633 1.00 42.84 112 LYS A C 1
ATOM 884 O O . LYS A 1 112 ? -21.346 -21.563 5.910 1.00 42.84 112 LYS A O 1
ATOM 889 N N . ASP A 1 113 ? -22.172 -20.994 7.933 1.00 36.00 113 ASP A N 1
ATOM 890 C CA . ASP A 1 113 ? -22.704 -22.214 8.538 1.00 36.00 113 ASP A CA 1
ATOM 891 C C . ASP A 1 113 ? -23.203 -21.784 9.925 1.00 36.00 113 ASP A C 1
ATOM 893 O O . ASP A 1 113 ? -22.423 -21.511 10.840 1.00 36.00 113 ASP A O 1
ATOM 897 N N . ALA A 1 114 ? -24.516 -21.554 9.984 1.00 36.25 114 ALA A N 1
ATOM 898 C CA . ALA A 1 114 ? -25.299 -21.393 11.202 1.00 36.25 114 ALA A CA 1
ATOM 899 C C . ALA A 1 114 ? -25.839 -22.765 11.617 1.00 36.25 114 ALA A C 1
ATOM 901 O O . ALA A 1 114 ? -26.096 -23.575 10.696 1.00 36.25 114 ALA A O 1
#

Organism: Homo sapiens (NCBI:txid9606)

Solvent-accessible surface area (backbone atoms only — not comparable to full-atom values): 6893 Å² total; per-residue (Å²): 139,84,75,71,46,79,48,77,43,52,37,78,80,48,59,75,90,65,46,67,83,91,50,86,85,50,76,57,29,18,34,17,38,34,26,49,93,81,29,37,56,32,74,10,67,30,74,36,67,67,53,2,42,54,46,12,49,54,51,34,54,62,51,69,75,46,66,61,45,78,44,80,43,82,35,41,35,96,92,46,74,39,59,35,46,32,51,43,56,66,91,66,89,78,79,84,74,69,57,46,92,58,79,59,63,84,80,75,69,94,74,82,86,132

Radius of gyration: 14.45 Å; Cα contacts (8 Å, |Δi|>4): 202; chains: 1; bounding box: 40×37×32 Å

Nearest PDB structures (foldseek):
  7qh7-assembly1_c  TM=7.888E-01  e=1.035E+00  Homo sapiens
  5mrc-a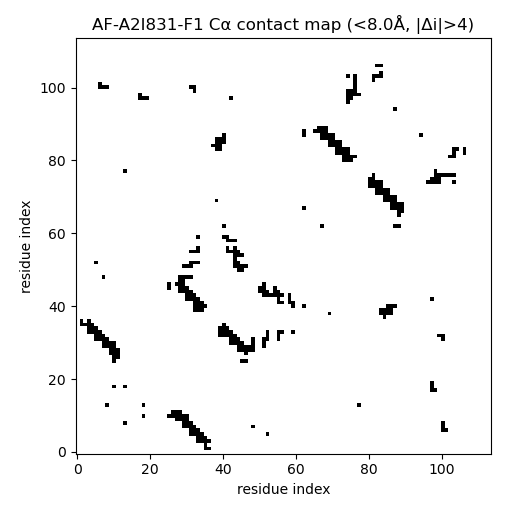ssembly1_5  TM=9.231E-01  e=1.305E+00  Saccharomyces cerevisiae
  2l6m-assembly1_A  TM=5.421E-01  e=7.743E-01  Schizosaccharomyces pombe
  5ht0-assembly2_D  TM=4.357E-0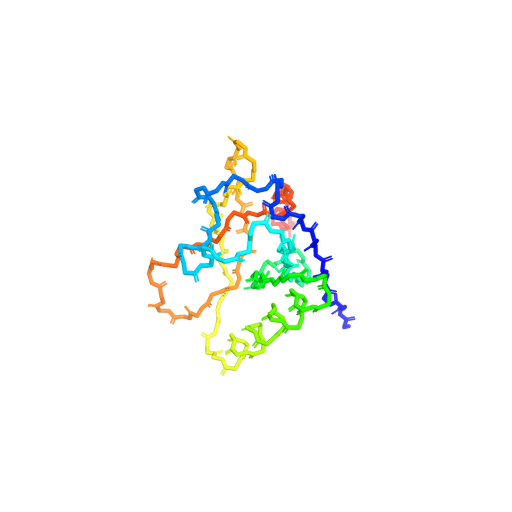1  e=7.425E+00  uncultured bacterium

Foldseek 3Di:
DFDKDKFKDWVCVPPPVLDPPVPPPPPAWIWIWIGDPQETQFIAIDNYPVNRVVRRVVSSVVQVVAAKDWDWDWAADPHDTDTGIYIGHPPDPDDPGRHDSDPHDDPPPPPDDD

Secondary structure (DSSP, 8-state):
-PPPEEEEEEGGGS-GGGS-GGGTT-SS-EEEEEEETTEEEEEEEESSHHHHHHHHHHHHHHHHTS-EEEEEEEEEETTEEEEEEEEEETT-S---PPPPSSPPP---------

pLDDT: mean 82.7, std 15.37, range [36.0, 96.19]

Sequence (114 aa):
KTNPEYIYAPLKEIPPADIPKNKKLLTDGYACEVRCQNIYLTTGYAGSKNGSRDRATELAVKLLQKRIEVRVVRRKFKHTFGEDLVVCQIGMSSYEFPPALKPPEDLVVLGKDA

InterPro domains:
  IPR058828 CARF/NKRF, DSRM domain [PF26535] (1-88)

Mean predicted aligned error: 7.23 Å